Protein AF-A0A0N1PBL5-F1 (afdb_monomer_lite)

Foldseek 3Di:
DDDDVLLVCLVVQLVVVVVVCVVVVVPDLLVNLLVSLVSLLVSLVSLLVVLVVLVVVVVVVVVVVVVVVVVVVVVVVVVCVVDDDDDPDDDPPPPPPPPPPPVVRDSVVSNVSSVVSNVSSVVSVVVSVVSVVVVVVPPPPPD

Radius of gyration: 27.67 Å; chains: 1; bounding box: 64×24×88 Å

Sequence (143 aa):
MRVHPVTLTALLCPPAVYILCLHLDLLDPISISVLEAATLSCSGMLMWLRSRYLASVYLNEREVRKAVFLRRVREDVAATGAAGAGFFEEDAEGAQRAPRTVARVAPVLPAFIACCFFLLSFYSLMVAVLSTVWHARSEPAVL

pLDDT: mean 77.44, std 16.68, range [35.59, 93.31]

Structure (mmCIF, N/CA/C/O backbone):
data_AF-A0A0N1PBL5-F1
#
_entry.id   AF-A0A0N1PBL5-F1
#
loop_
_atom_site.group_PDB
_atom_site.id
_atom_site.type_symbol
_atom_site.label_atom_id
_atom_site.label_alt_id
_atom_site.label_comp_id
_atom_site.label_asym_id
_atom_site.label_entity_id
_atom_site.label_seq_id
_atom_site.pdbx_PDB_ins_code
_atom_site.Cartn_x
_atom_site.Cartn_y
_atom_site.Cartn_z
_atom_site.occupancy
_atom_site.B_iso_or_equiv
_atom_site.auth_seq_id
_atom_site.auth_comp_id
_atom_site.auth_asym_id
_atom_site.auth_atom_id
_atom_site.pdbx_PDB_model_num
ATOM 1 N N . MET A 1 1 ? 6.295 1.772 20.467 1.00 49.66 1 MET A N 1
ATOM 2 C CA . MET A 1 1 ? 5.155 1.545 19.546 1.00 49.66 1 MET A CA 1
ATOM 3 C C . MET A 1 1 ? 5.385 0.217 18.840 1.00 49.66 1 MET A C 1
ATOM 5 O O . MET A 1 1 ? 6.479 0.030 18.333 1.00 49.66 1 MET A O 1
ATOM 9 N N . ARG A 1 2 ? 4.437 -0.731 18.852 1.00 66.25 2 ARG A N 1
ATOM 10 C CA . ARG A 1 2 ? 4.588 -1.990 18.096 1.00 66.25 2 ARG A CA 1
ATOM 11 C C . ARG A 1 2 ? 4.110 -1.747 16.663 1.00 66.25 2 ARG A C 1
ATOM 13 O O . ARG A 1 2 ? 2.925 -1.490 16.466 1.00 66.25 2 ARG A O 1
ATOM 20 N N . VAL A 1 3 ? 5.027 -1.760 15.697 1.00 73.69 3 VAL A N 1
ATOM 21 C CA . VAL A 1 3 ? 4.694 -1.666 14.267 1.00 73.69 3 VAL A CA 1
ATOM 22 C C . VAL A 1 3 ? 4.044 -2.983 13.851 1.00 73.69 3 VAL A C 1
ATOM 24 O O . VAL A 1 3 ? 4.532 -4.055 14.196 1.00 73.69 3 VAL A O 1
ATOM 27 N N . HIS A 1 4 ? 2.909 -2.920 13.158 1.00 81.31 4 HIS A N 1
ATOM 28 C CA . HIS A 1 4 ? 2.202 -4.128 12.745 1.00 81.31 4 HIS A CA 1
ATOM 29 C C . HIS A 1 4 ? 2.948 -4.792 11.575 1.00 81.31 4 HIS A C 1
ATOM 31 O O . HIS A 1 4 ? 3.397 -4.064 10.684 1.00 81.31 4 HIS A O 1
ATOM 37 N N . PRO A 1 5 ? 3.045 -6.134 11.517 1.00 86.12 5 PRO A N 1
ATOM 38 C CA . PRO A 1 5 ? 3.803 -6.837 10.479 1.00 86.12 5 PRO A CA 1
ATOM 39 C C . PRO A 1 5 ? 3.387 -6.405 9.071 1.00 86.12 5 PRO A C 1
ATOM 41 O O . PRO A 1 5 ? 4.232 -5.962 8.317 1.00 86.12 5 PRO A O 1
ATOM 44 N N . VAL A 1 6 ? 2.081 -6.359 8.775 1.00 85.50 6 VAL A N 1
ATOM 45 C CA . VAL A 1 6 ? 1.543 -5.864 7.486 1.00 85.50 6 VAL A CA 1
ATOM 46 C C . VAL A 1 6 ? 2.086 -4.487 7.081 1.00 85.50 6 VAL A C 1
ATOM 48 O O . VAL A 1 6 ? 2.458 -4.291 5.930 1.00 85.50 6 VAL A O 1
ATOM 51 N N . THR A 1 7 ? 2.150 -3.529 8.015 1.00 84.88 7 THR A N 1
ATOM 52 C CA . THR A 1 7 ? 2.700 -2.194 7.721 1.00 84.88 7 THR A CA 1
ATOM 53 C C . THR A 1 7 ? 4.184 -2.255 7.383 1.00 84.88 7 THR A C 1
ATOM 55 O O . THR A 1 7 ? 4.631 -1.566 6.475 1.00 84.88 7 THR A O 1
ATOM 58 N N . LEU A 1 8 ? 4.932 -3.096 8.095 1.00 88.31 8 LEU A N 1
ATOM 59 C CA . LEU A 1 8 ? 6.359 -3.291 7.872 1.00 88.31 8 LEU A CA 1
ATOM 60 C C . LEU A 1 8 ? 6.612 -4.001 6.535 1.00 88.31 8 LEU A C 1
ATOM 62 O O . LEU A 1 8 ? 7.455 -3.553 5.768 1.00 88.31 8 LEU A O 1
ATOM 66 N N . THR A 1 9 ? 5.831 -5.031 6.202 1.00 88.00 9 THR A N 1
ATOM 67 C CA . THR A 1 9 ? 5.930 -5.744 4.922 1.00 88.00 9 THR A CA 1
ATOM 68 C C . THR A 1 9 ? 5.668 -4.815 3.740 1.00 88.00 9 THR A C 1
ATOM 70 O O . THR A 1 9 ? 6.464 -4.787 2.809 1.00 88.00 9 THR A O 1
ATOM 73 N N . ALA A 1 10 ? 4.604 -4.006 3.781 1.00 88.06 10 ALA A N 1
ATOM 74 C CA . ALA A 1 10 ? 4.302 -3.097 2.673 1.00 88.06 10 ALA A CA 1
ATOM 75 C C . ALA A 1 10 ? 5.313 -1.937 2.546 1.00 88.06 10 ALA A C 1
ATOM 77 O O . ALA A 1 10 ? 5.534 -1.451 1.441 1.00 88.06 10 ALA A O 1
ATOM 78 N N . LEU A 1 11 ? 5.972 -1.526 3.637 1.00 88.12 11 LEU A N 1
ATOM 79 C CA . LEU A 1 11 ? 7.060 -0.538 3.587 1.00 88.12 11 LEU A CA 1
ATOM 80 C C . LEU A 1 11 ? 8.378 -1.126 3.062 1.00 88.12 11 LEU A C 1
ATOM 82 O O . LEU A 1 11 ? 9.110 -0.437 2.362 1.00 88.12 11 LEU A O 1
ATOM 86 N N . LEU A 1 12 ? 8.686 -2.383 3.395 1.00 90.44 12 LEU A N 1
ATOM 87 C CA . LEU A 1 12 ? 9.931 -3.038 2.980 1.00 90.44 12 LEU A CA 1
ATOM 88 C C . LEU A 1 12 ? 9.858 -3.676 1.589 1.00 90.44 12 LEU A C 1
ATOM 90 O O . LEU A 1 12 ? 10.901 -3.968 1.013 1.00 90.44 12 LEU A O 1
ATOM 94 N N . CYS A 1 13 ? 8.662 -3.897 1.042 1.00 86.88 13 CYS A N 1
ATOM 95 C CA . CYS A 1 13 ? 8.506 -4.568 -0.247 1.00 86.88 13 CYS A CA 1
ATOM 96 C C . CYS A 1 13 ? 9.166 -3.804 -1.418 1.00 86.88 13 CYS A C 1
ATOM 98 O O . CYS A 1 13 ? 9.967 -4.429 -2.114 1.00 86.88 13 CYS A O 1
ATOM 100 N N . PRO A 1 14 ? 8.961 -2.481 -1.603 1.00 85.31 14 PRO A N 1
ATOM 101 C CA . PRO A 1 14 ? 9.624 -1.740 -2.681 1.00 85.31 14 PRO A CA 1
ATOM 102 C C . PRO A 1 14 ? 11.168 -1.769 -2.624 1.00 85.31 14 PRO A C 1
ATOM 104 O O . PRO A 1 14 ? 11.785 -2.148 -3.621 1.00 85.31 14 PRO A O 1
ATOM 107 N N . PRO A 1 15 ? 11.841 -1.463 -1.490 1.00 86.62 15 PRO A N 1
ATOM 108 C CA . PRO A 1 15 ? 13.303 -1.511 -1.442 1.00 86.62 15 PRO A CA 1
ATOM 109 C C . PRO A 1 15 ? 13.858 -2.937 -1.547 1.00 86.62 15 PRO A C 1
ATOM 111 O O . PRO A 1 15 ? 14.931 -3.125 -2.113 1.00 86.62 15 PRO A O 1
ATOM 114 N N . ALA A 1 16 ? 13.142 -3.953 -1.049 1.00 88.12 16 ALA A N 1
ATOM 115 C CA . ALA A 1 16 ? 13.565 -5.346 -1.200 1.00 88.12 16 ALA A CA 1
ATOM 116 C C . ALA A 1 16 ? 13.607 -5.767 -2.674 1.00 88.12 16 ALA A C 1
ATOM 118 O O . ALA A 1 16 ? 14.538 -6.448 -3.096 1.00 88.12 16 ALA A O 1
ATOM 119 N N . VAL A 1 17 ? 12.627 -5.328 -3.461 1.00 86.94 17 VAL A N 1
ATOM 120 C CA . VAL A 1 17 ? 12.593 -5.596 -4.899 1.00 86.94 17 VAL A CA 1
ATOM 121 C C . VAL A 1 17 ? 13.690 -4.837 -5.634 1.00 86.94 17 VAL A C 1
ATOM 123 O O . VAL A 1 17 ? 14.345 -5.419 -6.491 1.00 86.94 17 VAL A O 1
ATOM 126 N N . TYR A 1 18 ? 13.962 -3.589 -5.257 1.00 84.50 18 TYR A N 1
ATOM 127 C CA . TYR A 1 18 ? 15.087 -2.844 -5.821 1.00 84.50 18 TYR A CA 1
ATOM 128 C C . TYR A 1 18 ? 16.431 -3.562 -5.591 1.00 84.50 18 TYR A C 1
ATOM 130 O O . TYR A 1 18 ? 17.219 -3.731 -6.519 1.00 84.50 18 TYR A O 1
ATOM 138 N N . ILE A 1 19 ? 16.668 -4.063 -4.373 1.00 88.81 19 ILE A N 1
ATOM 139 C CA . ILE A 1 19 ? 17.861 -4.863 -4.043 1.00 88.81 19 ILE A CA 1
ATOM 140 C C . ILE A 1 19 ? 17.895 -6.169 -4.852 1.00 88.81 19 ILE A C 1
ATOM 142 O O . ILE A 1 19 ? 18.956 -6.576 -5.321 1.00 88.81 19 ILE A O 1
ATOM 146 N N . LEU A 1 20 ? 16.742 -6.815 -5.051 1.00 87.56 20 LEU A N 1
ATOM 147 C CA . LEU A 1 20 ? 16.642 -8.018 -5.875 1.00 87.56 20 LEU A CA 1
ATOM 148 C C . LEU A 1 20 ? 17.021 -7.735 -7.338 1.00 87.56 20 LEU A C 1
ATOM 150 O O . LEU A 1 20 ? 17.771 -8.514 -7.919 1.00 87.56 20 LEU A O 1
ATOM 154 N N . CYS A 1 21 ? 16.568 -6.616 -7.913 1.00 86.06 21 CYS A N 1
ATOM 155 C CA . CYS A 1 21 ? 16.954 -6.202 -9.266 1.00 86.06 21 CYS A CA 1
ATOM 156 C C . CYS A 1 21 ? 18.463 -5.991 -9.396 1.00 86.06 21 CYS A C 1
ATOM 158 O O . CYS A 1 21 ? 19.050 -6.444 -10.375 1.00 86.06 21 CYS A O 1
ATOM 160 N N . LEU A 1 22 ? 19.096 -5.363 -8.395 1.00 85.56 22 LEU A N 1
ATOM 161 C CA . LEU A 1 22 ? 20.553 -5.192 -8.360 1.00 85.56 22 LEU A CA 1
ATOM 162 C C . LEU A 1 22 ? 21.289 -6.536 -8.315 1.00 85.56 22 LEU A C 1
ATOM 164 O O . LEU A 1 22 ? 22.315 -6.697 -8.965 1.00 85.56 22 LEU A O 1
ATOM 168 N N . HIS A 1 23 ? 20.773 -7.510 -7.563 1.00 86.81 23 HIS A N 1
ATOM 169 C CA . HIS A 1 23 ? 21.385 -8.837 -7.475 1.00 86.81 23 HIS A CA 1
ATOM 170 C C . HIS A 1 23 ? 21.209 -9.687 -8.734 1.00 86.81 23 HIS A C 1
ATOM 172 O O . HIS A 1 23 ? 22.057 -10.532 -9.009 1.00 86.81 23 HIS A O 1
ATOM 178 N N . LEU A 1 24 ? 20.118 -9.489 -9.474 1.00 86.94 24 LEU A N 1
ATOM 179 C CA . LEU A 1 24 ? 19.827 -10.211 -10.716 1.00 86.94 24 LEU A CA 1
ATOM 180 C C . LEU A 1 24 ? 20.401 -9.522 -11.964 1.00 86.94 24 LEU A C 1
ATOM 182 O O . LEU A 1 24 ? 20.140 -9.985 -13.070 1.00 86.94 24 LEU A O 1
ATOM 186 N N . ASP A 1 25 ? 21.153 -8.431 -11.785 1.00 82.50 25 ASP A N 1
ATOM 187 C CA . ASP A 1 25 ? 21.721 -7.599 -12.856 1.00 82.50 25 ASP A CA 1
ATOM 188 C C . ASP A 1 25 ? 20.660 -7.085 -13.853 1.00 82.50 25 ASP A C 1
ATOM 190 O O . ASP A 1 25 ? 20.915 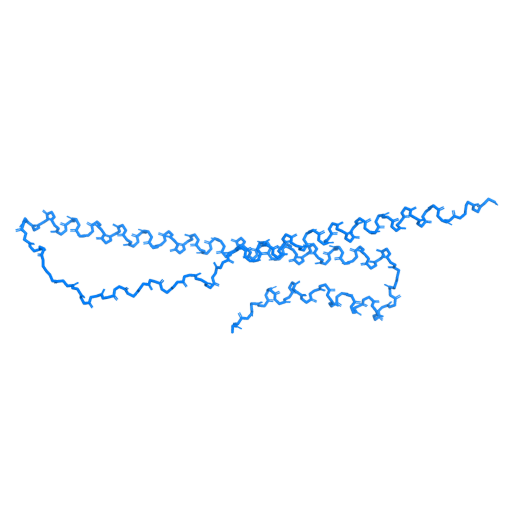-6.815 -15.026 1.00 82.50 25 ASP A O 1
ATOM 194 N N . LEU A 1 26 ? 19.422 -6.938 -13.371 1.00 80.50 26 LEU A N 1
ATOM 195 C CA . LEU A 1 26 ? 18.277 -6.497 -14.159 1.00 80.50 26 LEU A CA 1
ATOM 196 C C . LEU A 1 26 ? 18.188 -4.963 -14.103 1.00 80.50 26 LEU A C 1
ATOM 198 O O . LEU A 1 26 ? 17.254 -4.400 -13.532 1.00 80.50 26 LEU A O 1
ATOM 202 N N . LEU A 1 27 ? 19.209 -4.291 -14.650 1.00 80.31 27 LEU A N 1
ATOM 203 C CA . LEU A 1 27 ? 19.354 -2.827 -14.618 1.00 80.31 27 LEU A CA 1
ATOM 204 C C . LEU A 1 27 ? 18.649 -2.079 -15.759 1.00 80.31 27 LEU A C 1
ATOM 206 O O . LEU A 1 27 ? 18.797 -0.862 -15.884 1.00 80.31 27 LEU A O 1
ATOM 210 N N . ASP A 1 28 ? 17.868 -2.776 -16.583 1.00 84.75 28 ASP A N 1
ATOM 211 C CA . ASP A 1 28 ? 17.080 -2.124 -17.625 1.00 84.75 28 ASP A CA 1
ATOM 212 C C . ASP A 1 28 ? 16.052 -1.157 -16.993 1.00 84.75 28 ASP A C 1
ATOM 214 O O . ASP A 1 28 ? 15.216 -1.587 -16.185 1.00 84.75 28 ASP A O 1
ATOM 218 N N . PRO A 1 29 ? 16.090 0.150 -17.330 1.00 80.69 29 PRO A N 1
ATOM 219 C CA . PRO A 1 29 ? 15.226 1.158 -16.719 1.00 80.69 29 PRO A CA 1
ATOM 220 C C . PRO A 1 29 ? 13.735 0.866 -16.907 1.00 80.69 29 PRO A C 1
ATOM 222 O O . PRO A 1 29 ? 12.935 1.208 -16.032 1.00 80.69 29 PRO A O 1
ATOM 225 N N . ILE A 1 30 ? 13.348 0.215 -18.009 1.00 85.50 30 ILE A N 1
ATOM 226 C CA . ILE A 1 30 ? 11.952 -0.169 -18.258 1.00 85.50 30 ILE A CA 1
ATOM 227 C C . ILE A 1 30 ? 11.543 -1.257 -17.262 1.00 85.50 30 ILE A C 1
ATOM 229 O O . ILE A 1 30 ? 10.545 -1.112 -16.552 1.00 85.50 30 ILE A O 1
ATOM 233 N N . SER A 1 31 ? 12.351 -2.312 -17.167 1.00 86.75 31 SER A N 1
ATOM 234 C CA . SER A 1 31 ? 12.128 -3.443 -16.264 1.00 86.75 31 SER A CA 1
ATOM 235 C C . SER A 1 31 ? 12.075 -3.014 -14.792 1.00 86.75 31 SER A C 1
ATOM 237 O O . SER A 1 31 ? 11.153 -3.411 -14.072 1.00 86.75 31 SER A O 1
ATOM 239 N N . ILE A 1 32 ? 12.994 -2.142 -14.355 1.00 87.62 32 ILE A N 1
ATOM 240 C CA . ILE A 1 32 ? 12.989 -1.573 -12.996 1.00 87.62 32 ILE A CA 1
ATOM 241 C C . ILE A 1 32 ? 11.695 -0.795 -12.739 1.00 87.62 32 ILE A C 1
ATOM 243 O O . ILE A 1 32 ? 11.025 -1.039 -11.736 1.00 87.62 32 ILE A O 1
ATOM 247 N N . SER A 1 33 ? 11.315 0.104 -13.651 1.00 86.75 33 SER A N 1
ATOM 248 C CA . SER A 1 33 ? 10.153 0.983 -13.468 1.00 86.75 33 SER A CA 1
ATOM 249 C C . SER A 1 33 ? 8.836 0.200 -13.398 1.00 86.75 33 SER A C 1
ATOM 251 O O . SER A 1 33 ? 7.966 0.506 -12.580 1.00 86.75 33 SER A O 1
ATOM 253 N N . VAL A 1 34 ? 8.687 -0.849 -14.216 1.00 88.38 34 VAL A N 1
ATOM 254 C CA . VAL A 1 34 ? 7.502 -1.725 -14.196 1.00 88.38 34 VAL A CA 1
ATOM 255 C C . VAL A 1 34 ? 7.427 -2.519 -12.893 1.00 88.38 34 VAL A C 1
ATOM 257 O O . VAL A 1 34 ? 6.354 -2.626 -12.290 1.00 88.38 34 VAL A O 1
ATOM 260 N N . LEU A 1 35 ? 8.553 -3.065 -12.433 1.00 89.38 35 LEU A N 1
ATOM 261 C CA . LEU A 1 35 ? 8.587 -3.872 -11.216 1.00 89.38 35 LEU A CA 1
ATOM 262 C C . LEU A 1 35 ? 8.378 -3.015 -9.955 1.00 89.38 35 LEU A C 1
ATOM 264 O O . LEU A 1 35 ? 7.670 -3.417 -9.024 1.00 89.38 35 LEU A O 1
ATOM 268 N N . GLU A 1 36 ? 8.919 -1.800 -9.946 1.00 88.56 36 GLU A N 1
ATOM 269 C CA . GLU A 1 36 ? 8.651 -0.802 -8.912 1.00 88.56 36 GLU A CA 1
ATOM 270 C C . GLU A 1 36 ? 7.164 -0.414 -8.897 1.00 88.56 36 GLU A C 1
ATOM 272 O O . GLU A 1 36 ? 6.521 -0.458 -7.846 1.00 88.56 36 GLU A O 1
ATOM 277 N N . ALA A 1 37 ? 6.565 -0.142 -10.062 1.00 90.88 37 ALA A N 1
ATOM 278 C CA . ALA A 1 37 ? 5.139 0.160 -10.160 1.00 90.88 37 ALA A CA 1
ATOM 279 C C . ALA A 1 37 ? 4.267 -0.985 -9.611 1.00 90.88 37 ALA A C 1
ATOM 281 O O . ALA A 1 37 ? 3.321 -0.734 -8.855 1.00 90.88 37 ALA A O 1
ATOM 282 N N . ALA A 1 38 ? 4.596 -2.238 -9.942 1.00 91.44 38 ALA A N 1
ATOM 283 C CA . ALA A 1 38 ? 3.869 -3.418 -9.474 1.00 91.44 38 ALA A CA 1
ATOM 284 C C . ALA A 1 38 ? 3.958 -3.592 -7.949 1.00 91.44 38 ALA A C 1
ATOM 286 O O . ALA A 1 38 ? 2.953 -3.859 -7.282 1.00 91.44 38 ALA A O 1
ATOM 287 N N . THR A 1 39 ? 5.147 -3.402 -7.380 1.00 92.25 39 THR A N 1
ATOM 288 C CA . THR A 1 39 ? 5.374 -3.564 -5.937 1.00 92.25 39 THR A CA 1
ATOM 289 C C . THR A 1 39 ? 4.760 -2.437 -5.124 1.00 92.25 39 THR A C 1
ATOM 291 O O . THR A 1 39 ? 4.109 -2.710 -4.115 1.00 92.25 39 THR A O 1
ATOM 294 N N . LEU A 1 40 ? 4.853 -1.193 -5.598 1.00 91.00 40 LEU A N 1
ATOM 295 C CA . LEU A 1 40 ? 4.148 -0.054 -5.013 1.00 91.00 40 LEU A CA 1
ATOM 296 C C . LEU A 1 40 ? 2.628 -0.254 -5.055 1.00 91.00 40 LEU A C 1
ATOM 298 O O . LEU A 1 40 ? 1.961 -0.028 -4.047 1.00 91.00 40 LEU A O 1
ATOM 302 N N . SER A 1 41 ? 2.077 -0.754 -6.165 1.00 93.19 41 SER A N 1
ATOM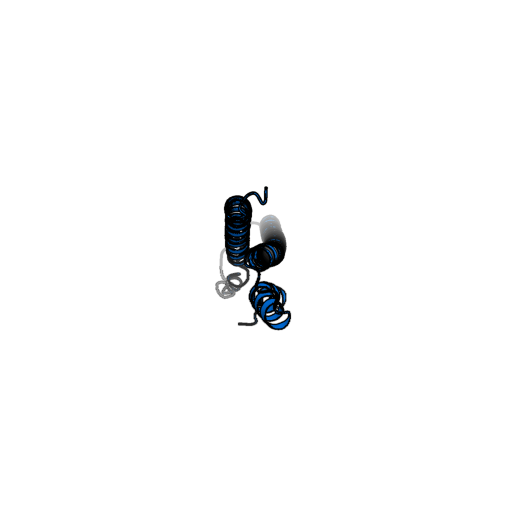 303 C CA . SER A 1 41 ? 0.644 -1.073 -6.268 1.00 93.19 41 SER A CA 1
ATOM 304 C C . SER A 1 41 ? 0.223 -2.150 -5.259 1.00 93.19 41 SER A C 1
ATOM 306 O O . SER A 1 41 ? -0.754 -1.978 -4.525 1.00 93.19 41 SER A O 1
ATOM 308 N N . CYS A 1 42 ? 1.003 -3.230 -5.142 1.00 91.69 42 CYS A N 1
ATOM 309 C CA . CYS A 1 42 ? 0.758 -4.298 -4.170 1.00 91.69 42 CYS A CA 1
ATOM 310 C C . CYS A 1 42 ? 0.822 -3.782 -2.718 1.00 91.69 42 CYS A C 1
ATOM 312 O O . CYS A 1 42 ? -0.091 -4.021 -1.919 1.00 91.69 42 CYS A O 1
ATOM 314 N N . SER A 1 43 ? 1.846 -2.994 -2.380 1.00 91.62 43 SER A N 1
ATOM 315 C CA . SER A 1 43 ? 1.975 -2.347 -1.070 1.00 91.62 43 SER A CA 1
ATOM 316 C C . SER A 1 43 ? 0.829 -1.376 -0.776 1.00 91.62 43 SER A C 1
ATOM 318 O O . SER A 1 43 ? 0.301 -1.363 0.342 1.00 91.62 43 SER A O 1
ATOM 320 N N . GLY A 1 44 ? 0.402 -0.599 -1.774 1.00 90.06 44 GLY A N 1
ATOM 321 C CA . GLY A 1 44 ? -0.770 0.272 -1.705 1.00 90.06 44 GLY A CA 1
ATOM 322 C C . GLY A 1 44 ? -2.043 -0.510 -1.396 1.00 90.06 44 GLY A C 1
ATOM 323 O O . GLY A 1 44 ? -2.776 -0.157 -0.469 1.00 90.06 44 GLY A O 1
ATOM 324 N N . MET A 1 45 ? -2.258 -1.631 -2.086 1.00 91.88 45 MET A N 1
ATOM 325 C CA . MET A 1 45 ? -3.400 -2.520 -1.867 1.00 91.88 45 MET A CA 1
ATOM 326 C C . MET A 1 45 ? -3.417 -3.107 -0.448 1.00 91.88 45 MET A C 1
ATOM 328 O O . MET A 1 45 ? -4.455 -3.077 0.217 1.00 91.88 45 MET A O 1
ATOM 332 N N . LEU A 1 46 ? -2.272 -3.568 0.067 1.00 91.25 46 LEU A N 1
ATOM 333 C CA . LEU A 1 46 ? -2.154 -4.066 1.446 1.00 91.25 46 LEU A CA 1
ATOM 334 C C . LEU A 1 46 ? -2.478 -2.982 2.484 1.00 91.25 46 LEU A C 1
ATOM 336 O O . LEU A 1 46 ? -3.185 -3.243 3.463 1.00 91.25 46 LEU A O 1
ATOM 340 N N . MET A 1 47 ? -1.993 -1.756 2.274 1.00 90.19 47 MET A N 1
ATOM 341 C CA . MET A 1 47 ? -2.278 -0.620 3.157 1.00 90.19 47 MET A CA 1
ATOM 342 C C . MET A 1 47 ? -3.743 -0.185 3.093 1.00 90.19 47 MET A C 1
ATOM 344 O O . MET A 1 47 ? -4.335 0.154 4.123 1.00 90.19 47 MET A O 1
ATOM 348 N N . TRP A 1 48 ? -4.355 -0.261 1.914 1.00 91.25 48 TRP A N 1
ATOM 349 C CA . TRP A 1 48 ? -5.770 0.028 1.720 1.00 91.25 48 TRP A CA 1
ATOM 350 C C . TRP A 1 48 ? -6.669 -1.012 2.403 1.00 91.25 48 TRP A C 1
ATOM 352 O O . TRP A 1 48 ? -7.555 -0.643 3.180 1.00 91.25 48 TRP A O 1
ATOM 362 N N . LEU A 1 49 ? -6.391 -2.307 2.214 1.00 90.62 49 LEU A N 1
ATOM 363 C CA . LEU A 1 49 ? -7.055 -3.410 2.926 1.00 90.62 49 LEU A CA 1
ATOM 364 C C . LEU A 1 49 ? -6.922 -3.253 4.441 1.00 90.62 49 LEU A C 1
ATOM 366 O O . LEU A 1 49 ? -7.900 -3.378 5.183 1.00 90.62 49 LEU A O 1
ATOM 370 N N . ARG A 1 50 ? -5.722 -2.903 4.910 1.00 87.94 50 ARG A N 1
ATOM 371 C CA . ARG A 1 50 ? -5.475 -2.612 6.322 1.00 87.94 50 ARG A CA 1
ATOM 372 C C . ARG A 1 50 ? -6.308 -1.430 6.817 1.00 87.94 50 ARG A C 1
ATOM 374 O O . ARG A 1 50 ? -6.861 -1.512 7.911 1.00 87.94 50 ARG A O 1
ATOM 381 N N . SER A 1 51 ? -6.415 -0.350 6.046 1.00 89.00 51 SER A N 1
ATOM 382 C CA . SER A 1 51 ? -7.269 0.791 6.397 1.00 89.00 51 SER A CA 1
ATOM 383 C C . SER A 1 51 ? -8.734 0.371 6.544 1.00 89.00 51 SER A C 1
ATOM 385 O O . SER A 1 51 ? -9.363 0.687 7.555 1.00 89.00 51 SER A O 1
ATOM 387 N N . ARG A 1 52 ? -9.254 -0.413 5.589 1.00 88.44 52 ARG A N 1
ATOM 388 C CA . ARG A 1 52 ? -10.624 -0.952 5.622 1.00 88.44 52 ARG A CA 1
ATOM 389 C C . ARG A 1 52 ? -10.867 -1.826 6.849 1.00 88.44 52 ARG A C 1
ATOM 391 O O . ARG A 1 52 ? -11.883 -1.652 7.515 1.00 88.44 52 ARG A O 1
ATOM 398 N N . TYR A 1 53 ? -9.921 -2.704 7.175 1.00 88.06 53 TYR A N 1
ATOM 399 C CA . TYR A 1 53 ? -9.984 -3.542 8.371 1.00 88.06 53 TYR A CA 1
ATOM 400 C C . TYR A 1 53 ? -10.018 -2.707 9.659 1.00 88.06 53 TYR A C 1
ATOM 402 O O . TYR A 1 53 ? -10.851 -2.929 10.532 1.00 88.06 53 TYR A O 1
ATOM 410 N N . LEU A 1 54 ? -9.150 -1.700 9.784 1.00 85.62 54 LEU A N 1
ATOM 411 C CA . LEU A 1 54 ? -9.158 -0.831 10.964 1.00 85.62 54 LEU A CA 1
ATOM 412 C C . LEU A 1 54 ? -10.450 -0.009 11.063 1.00 85.62 54 LEU A C 1
ATOM 414 O O . LEU A 1 54 ? -10.954 0.203 12.164 1.00 85.62 54 LEU A O 1
ATOM 418 N N . ALA A 1 55 ? -11.001 0.426 9.929 1.00 85.38 55 ALA A N 1
ATOM 419 C CA . ALA A 1 55 ? -12.266 1.148 9.885 1.00 85.38 55 ALA A CA 1
ATOM 420 C C . ALA A 1 55 ? -13.451 0.268 10.319 1.00 85.38 55 ALA A C 1
ATOM 422 O O . ALA A 1 55 ? -14.290 0.735 11.089 1.00 85.38 55 ALA A O 1
ATOM 423 N N . SER A 1 56 ? -13.516 -0.996 9.885 1.00 85.44 56 SER A N 1
ATOM 424 C CA . SER A 1 56 ? -14.593 -1.910 10.293 1.00 85.44 56 SER A CA 1
ATOM 425 C C . SER A 1 56 ? -14.518 -2.253 11.780 1.00 85.44 56 SER A C 1
ATOM 427 O O . SER A 1 56 ? -15.536 -2.197 12.467 1.00 85.44 56 SER A O 1
ATOM 429 N N . VAL A 1 57 ? -13.316 -2.511 12.306 1.00 85.06 57 VAL A N 1
ATOM 430 C CA . VAL A 1 57 ? -13.097 -2.720 13.746 1.00 85.06 57 VAL A CA 1
ATOM 431 C C . VAL A 1 57 ? -13.529 -1.486 14.539 1.00 85.06 57 VAL A C 1
ATOM 433 O O . VAL A 1 57 ? -14.270 -1.607 15.513 1.00 85.06 57 VAL A O 1
ATOM 436 N N . TYR A 1 58 ? -13.139 -0.290 14.088 1.00 83.38 58 TYR A N 1
ATOM 437 C CA . TYR A 1 58 ? -13.523 0.964 14.735 1.00 83.38 58 TYR A CA 1
ATOM 438 C C . TYR A 1 58 ? -15.046 1.172 14.767 1.00 83.38 58 TYR A C 1
ATOM 440 O O . TYR A 1 58 ? -15.596 1.578 15.796 1.00 83.38 58 TYR A O 1
ATOM 448 N N . LEU A 1 59 ? -15.737 0.895 13.656 1.00 83.19 59 LEU A N 1
ATOM 449 C CA . LEU A 1 59 ? -17.195 1.006 13.578 1.00 83.19 59 LEU A CA 1
ATOM 450 C C . LEU A 1 59 ? -17.887 -0.016 14.482 1.00 83.19 59 LEU A C 1
ATOM 452 O O . LEU A 1 59 ? -18.779 0.370 15.234 1.00 83.19 59 LEU A O 1
ATOM 456 N N . ASN A 1 60 ? -17.425 -1.266 14.492 1.00 82.75 60 ASN A N 1
ATOM 457 C CA . ASN A 1 60 ? -17.983 -2.310 15.349 1.00 82.75 60 ASN A CA 1
ATOM 458 C C . ASN A 1 60 ? -17.838 -1.951 16.841 1.00 82.75 60 ASN A C 1
ATOM 460 O O . ASN A 1 60 ? -18.806 -1.970 17.600 1.00 82.75 60 ASN A O 1
ATOM 464 N N . GLU A 1 61 ? -16.660 -1.481 17.269 1.00 81.94 61 GLU A N 1
ATOM 465 C CA . GLU A 1 61 ? -16.476 -0.980 18.638 1.00 81.94 61 GLU A CA 1
ATOM 466 C C . GLU A 1 61 ? -17.374 0.228 18.954 1.00 81.94 61 GLU A C 1
ATOM 468 O O . GLU A 1 61 ? -17.775 0.447 20.103 1.00 81.94 61 GLU A O 1
ATOM 473 N N . ARG A 1 62 ? -17.665 1.076 17.962 1.00 80.69 62 ARG A N 1
ATOM 474 C CA . ARG A 1 62 ? -18.583 2.211 18.128 1.00 80.69 62 ARG A CA 1
ATOM 475 C C . ARG A 1 62 ? -20.026 1.736 18.309 1.00 80.69 62 ARG A C 1
ATOM 477 O O . ARG A 1 62 ? -20.726 2.300 19.148 1.00 80.69 62 ARG A O 1
ATOM 484 N N . GLU A 1 63 ? -20.459 0.724 17.568 1.00 84.31 63 GLU A N 1
ATOM 485 C CA . GLU A 1 63 ? -21.798 0.134 17.686 1.00 84.31 63 GLU A CA 1
ATOM 486 C C . GLU A 1 63 ? -21.998 -0.557 19.034 1.00 84.31 63 GLU A C 1
ATOM 488 O O . GLU A 1 63 ? -22.976 -0.264 19.725 1.00 84.31 63 GLU A O 1
ATOM 493 N N . VAL A 1 64 ? -21.026 -1.359 19.479 1.00 83.19 64 VAL A N 1
ATOM 494 C CA . VAL A 1 64 ? -21.058 -2.001 20.805 1.00 83.19 64 VAL A CA 1
ATOM 495 C C . VAL A 1 64 ? -21.170 -0.954 21.919 1.00 83.19 64 VAL A C 1
ATOM 497 O O . VAL A 1 64 ? -21.990 -1.093 22.827 1.00 83.19 64 VAL A O 1
ATOM 500 N N . ARG A 1 65 ? -20.410 0.148 21.833 1.00 76.94 65 ARG A N 1
ATOM 501 C CA . ARG A 1 65 ? -20.496 1.252 22.807 1.00 76.94 65 ARG A CA 1
ATOM 502 C C . ARG A 1 65 ? -21.866 1.924 22.820 1.00 76.94 65 ARG A C 1
ATOM 504 O O . ARG A 1 65 ? -22.392 2.195 23.898 1.00 76.94 65 ARG A O 1
ATOM 511 N N . LYS A 1 66 ? -22.450 2.178 21.645 1.00 83.62 66 LYS A N 1
ATOM 512 C CA . LYS A 1 66 ? -23.803 2.745 21.541 1.00 83.62 66 LYS A CA 1
ATOM 513 C C . LYS A 1 66 ? -24.847 1.814 22.154 1.00 83.62 66 LYS A C 1
ATOM 515 O O . LYS A 1 66 ? -25.703 2.290 22.890 1.00 83.62 66 LYS A O 1
ATOM 520 N N . ALA A 1 67 ? -24.754 0.509 21.901 1.00 83.25 67 ALA A N 1
ATOM 521 C CA . ALA A 1 67 ? -25.679 -0.475 22.457 1.00 83.25 67 ALA A CA 1
ATOM 522 C C . ALA A 1 67 ? -25.601 -0.540 23.992 1.00 83.25 67 ALA A C 1
ATOM 524 O O . ALA A 1 67 ? -26.635 -0.523 24.657 1.00 83.25 67 ALA A O 1
ATOM 525 N N . VAL A 1 68 ? -24.389 -0.540 24.565 1.00 85.00 68 VAL A N 1
ATOM 526 C CA . VAL A 1 68 ? -24.192 -0.513 26.027 1.00 85.00 68 VAL A CA 1
ATOM 527 C C . VAL A 1 68 ? -24.733 0.780 26.639 1.00 85.00 68 VAL A C 1
ATOM 529 O O . VAL A 1 68 ? -25.406 0.729 27.665 1.00 85.00 68 VAL A O 1
ATOM 532 N N . PHE A 1 69 ? -24.472 1.929 26.009 1.00 82.06 69 PHE A N 1
ATOM 533 C CA . PHE A 1 69 ? -24.984 3.217 26.477 1.00 82.06 69 PHE A CA 1
ATOM 534 C C . PHE A 1 69 ? -26.518 3.257 26.467 1.00 82.06 69 PHE A C 1
ATOM 536 O O . PHE A 1 69 ? -27.126 3.571 27.484 1.00 82.06 69 PHE A O 1
ATOM 543 N N . LEU A 1 70 ? -27.152 2.870 25.354 1.00 84.56 70 LEU A N 1
ATOM 544 C CA . LEU A 1 70 ? -28.614 2.840 25.241 1.00 84.56 70 LEU A CA 1
ATOM 545 C C . LEU A 1 70 ? -29.257 1.856 26.223 1.00 84.56 70 LEU A C 1
ATOM 547 O O . LEU A 1 70 ? -30.330 2.138 26.752 1.00 84.56 70 LEU A O 1
ATOM 551 N N . ARG A 1 71 ? -28.606 0.717 26.487 1.00 82.81 71 ARG A N 1
ATOM 552 C CA . ARG A 1 71 ? -29.075 -0.245 27.486 1.00 82.81 71 ARG A CA 1
ATOM 553 C C . ARG A 1 71 ? -29.089 0.362 28.890 1.00 82.81 71 ARG A C 1
ATOM 555 O O . ARG A 1 71 ? -30.105 0.233 29.559 1.00 82.81 71 ARG A O 1
ATOM 562 N N . ARG A 1 72 ? -28.018 1.057 29.295 1.00 81.94 72 ARG A N 1
ATOM 563 C CA . ARG A 1 72 ? -27.962 1.744 30.599 1.00 81.94 72 ARG A CA 1
ATOM 564 C C . ARG A 1 72 ? -29.027 2.827 30.715 1.00 81.94 72 ARG A C 1
ATOM 566 O O . ARG A 1 72 ? -29.802 2.794 31.653 1.00 81.94 72 ARG A O 1
ATOM 573 N N . VAL A 1 73 ? -29.158 3.689 29.702 1.00 82.62 73 VAL A N 1
ATOM 574 C CA . VAL A 1 73 ? -30.213 4.720 29.677 1.00 82.62 73 VAL A CA 1
ATOM 575 C C . VAL A 1 73 ? -31.608 4.096 29.806 1.00 82.62 73 VAL A C 1
ATOM 577 O O . VAL A 1 73 ? -32.462 4.629 30.505 1.00 82.62 73 VAL A O 1
ATOM 580 N N . ARG A 1 74 ? -31.857 2.951 29.158 1.00 83.69 74 ARG A N 1
ATOM 581 C CA . ARG A 1 74 ? -33.134 2.236 29.282 1.00 83.69 74 ARG A CA 1
ATOM 582 C C . ARG A 1 74 ? -33.358 1.676 30.690 1.00 83.69 74 ARG A C 1
ATOM 584 O O . ARG A 1 74 ? -34.485 1.734 31.171 1.00 83.69 74 ARG A O 1
ATOM 591 N N . GLU A 1 75 ? -32.325 1.112 31.311 1.00 81.44 75 GLU A N 1
ATOM 592 C CA . GLU A 1 7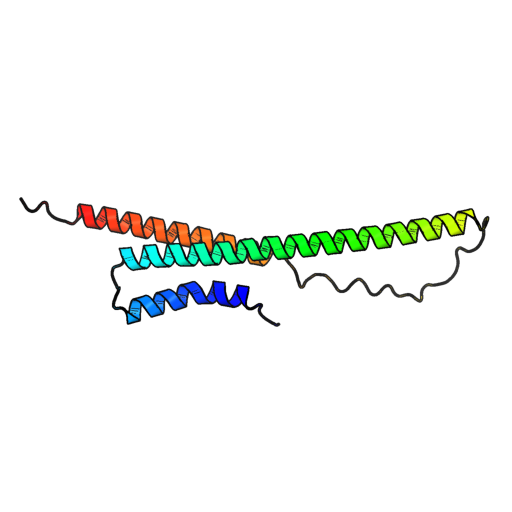5 ? -32.370 0.592 32.684 1.00 81.44 75 GLU A CA 1
ATOM 593 C C . GLU A 1 75 ? -32.606 1.731 33.694 1.00 81.44 75 GLU A C 1
ATOM 595 O O . GLU A 1 75 ? -33.493 1.607 34.537 1.00 81.44 75 GLU A O 1
ATOM 600 N N . ASP A 1 76 ? -31.935 2.875 33.529 1.00 79.00 76 ASP A N 1
ATOM 601 C CA . ASP A 1 76 ? -32.112 4.069 34.366 1.00 79.00 76 ASP A CA 1
ATOM 602 C C . ASP A 1 76 ? -33.532 4.644 34.235 1.00 79.00 76 ASP A C 1
ATOM 604 O O . ASP A 1 76 ? -34.197 4.915 35.235 1.00 79.00 76 ASP A O 1
ATOM 608 N N . VAL A 1 77 ? -34.061 4.769 33.011 1.00 77.56 77 VAL A N 1
ATOM 609 C CA . VAL A 1 77 ? -35.441 5.242 32.784 1.00 77.56 77 VAL A CA 1
ATOM 610 C C . VAL A 1 77 ? -36.470 4.267 33.365 1.00 77.56 77 VAL A C 1
ATOM 612 O O . VAL A 1 77 ? -37.464 4.704 33.942 1.00 77.56 77 VAL A O 1
ATOM 615 N N . ALA A 1 78 ? -36.244 2.954 33.259 1.00 75.81 78 ALA A N 1
ATOM 616 C CA . ALA A 1 78 ? -37.127 1.951 33.853 1.00 75.81 78 ALA A CA 1
ATOM 617 C C . ALA A 1 78 ? -37.096 1.987 35.392 1.00 75.81 78 ALA A C 1
ATOM 619 O O . ALA A 1 78 ? -38.150 1.886 36.020 1.00 75.81 78 ALA A O 1
ATOM 620 N N . ALA A 1 79 ? -35.921 2.188 35.996 1.00 70.94 79 ALA A N 1
ATOM 621 C CA . ALA A 1 79 ? -35.776 2.380 37.439 1.00 70.94 79 ALA A CA 1
ATOM 622 C C . ALA A 1 79 ? -36.476 3.667 37.911 1.00 70.94 79 ALA A C 1
ATOM 624 O O . ALA A 1 79 ? -37.203 3.645 38.901 1.00 70.94 79 ALA A O 1
ATOM 625 N N . THR A 1 80 ? -36.353 4.756 37.146 1.00 61.22 80 THR A N 1
ATOM 626 C CA . THR A 1 80 ? -37.021 6.041 37.433 1.00 61.22 80 THR A CA 1
ATOM 627 C C . THR A 1 80 ? -38.544 5.973 37.232 1.00 61.22 80 THR A C 1
ATOM 629 O O . THR A 1 80 ? -39.294 6.688 37.886 1.00 61.22 80 THR A O 1
ATOM 632 N N . GLY A 1 81 ? -39.037 5.102 36.342 1.00 57.97 81 GLY A N 1
ATOM 633 C CA . GLY A 1 81 ? -40.473 4.854 36.159 1.00 57.97 81 GLY A CA 1
ATOM 634 C C . GLY A 1 81 ? -41.095 3.956 37.237 1.00 57.97 81 GLY A C 1
ATOM 635 O O . GLY A 1 81 ? -42.296 4.044 37.480 1.00 57.97 81 GLY A O 1
ATOM 636 N N . ALA A 1 82 ? -40.293 3.106 37.885 1.00 55.53 82 ALA A N 1
ATOM 637 C CA . ALA A 1 82 ? -40.721 2.248 38.993 1.00 55.53 82 ALA A CA 1
ATOM 638 C C . ALA A 1 82 ? -40.609 2.941 40.365 1.00 55.53 82 ALA A C 1
ATOM 640 O O . ALA A 1 82 ? -41.398 2.651 41.264 1.00 55.53 82 ALA A O 1
ATOM 641 N N . ALA A 1 83 ? -39.665 3.872 40.525 1.00 52.09 83 ALA A N 1
ATOM 642 C CA . ALA A 1 83 ? -39.507 4.697 41.715 1.00 52.09 83 ALA A CA 1
ATOM 643 C C . ALA A 1 83 ? -40.013 6.118 41.430 1.00 52.09 83 ALA A C 1
ATOM 645 O O . ALA A 1 83 ? -39.298 6.959 40.891 1.00 52.09 83 ALA A O 1
ATOM 646 N N . GLY A 1 84 ? -41.270 6.392 41.787 1.00 43.78 84 GLY A N 1
ATOM 647 C CA . GLY A 1 84 ? -41.795 7.754 41.777 1.00 43.78 84 GLY A CA 1
ATOM 648 C C . GLY A 1 84 ? -40.901 8.688 42.599 1.00 43.78 84 GLY A C 1
ATOM 649 O O . GLY A 1 84 ? -40.672 8.432 43.774 1.00 43.78 84 GLY A O 1
ATOM 650 N N . ALA A 1 85 ? -40.419 9.752 41.952 1.00 49.06 85 ALA A N 1
ATOM 651 C CA . ALA A 1 85 ? -39.866 10.974 42.539 1.00 49.06 85 ALA A CA 1
ATOM 652 C C . ALA A 1 85 ? -38.985 10.789 43.794 1.00 49.06 85 ALA A C 1
ATOM 654 O O . ALA A 1 85 ? -39.434 10.985 44.921 1.00 49.06 85 ALA A O 1
ATOM 655 N N . GLY A 1 86 ? -37.695 10.524 43.603 1.00 42.91 86 GLY A N 1
ATOM 656 C CA . GLY A 1 86 ? -36.722 10.652 44.681 1.00 42.91 86 GLY A CA 1
ATOM 657 C C . GLY A 1 86 ? -35.300 10.411 44.201 1.00 42.91 86 GLY A C 1
ATOM 658 O O . GLY A 1 86 ? -35.041 9.404 43.558 1.00 42.91 86 GLY A O 1
ATOM 659 N N . PHE A 1 87 ? -34.400 11.320 44.577 1.00 40.44 87 PHE A N 1
ATOM 660 C CA . PHE A 1 87 ? -32.941 11.214 44.477 1.00 40.44 87 PHE A CA 1
ATOM 661 C C . PHE A 1 87 ? -32.277 11.626 43.150 1.00 40.44 87 PHE A C 1
ATOM 663 O O . PHE A 1 87 ? -31.708 10.834 42.407 1.00 40.44 87 PHE A O 1
ATOM 670 N N . PHE A 1 88 ? -32.259 12.942 42.922 1.00 47.81 88 PHE A N 1
ATOM 671 C CA . PHE A 1 88 ? -31.048 13.609 42.441 1.00 47.81 88 PHE A CA 1
ATOM 672 C C . PHE A 1 88 ? -30.151 13.861 43.662 1.00 47.81 88 PHE A C 1
ATOM 674 O O . PHE A 1 88 ? -30.250 14.930 44.245 1.00 47.81 88 PHE A O 1
ATOM 681 N N . GLU A 1 89 ? -29.318 12.910 44.083 1.00 45.19 89 GLU A N 1
ATOM 682 C CA . GLU A 1 89 ? -28.111 13.252 44.850 1.00 45.19 89 GLU A CA 1
ATOM 683 C C . GLU A 1 89 ? -27.114 12.093 44.920 1.00 45.19 89 GLU A C 1
ATOM 685 O O . GLU A 1 89 ? -27.498 10.939 45.068 1.00 45.19 89 GLU A O 1
ATOM 690 N N . GLU A 1 90 ? -25.840 12.467 44.797 1.00 41.59 90 GLU A N 1
ATOM 691 C CA . GLU A 1 90 ? -24.635 11.702 45.136 1.00 41.59 90 GLU A CA 1
ATOM 692 C C . GLU A 1 90 ? -24.384 10.368 44.413 1.00 41.59 90 GLU A C 1
ATOM 694 O O . GLU A 1 90 ? -24.703 9.290 44.892 1.00 41.59 90 GLU A O 1
ATOM 699 N N . ASP A 1 91 ? -23.658 10.447 43.292 1.00 39.78 91 ASP A N 1
ATOM 700 C CA . ASP A 1 91 ? -22.358 9.765 43.233 1.00 39.78 91 ASP A CA 1
ATOM 701 C C . ASP A 1 91 ? -21.460 10.392 42.158 1.00 39.78 91 ASP A C 1
ATOM 703 O O . ASP A 1 91 ? -21.415 10.014 40.984 1.00 39.78 91 ASP A O 1
ATOM 707 N N . ALA A 1 92 ? -20.721 11.406 42.606 1.00 43.34 92 ALA A N 1
ATOM 708 C CA . ALA A 1 92 ? -19.642 12.070 41.889 1.00 43.34 92 ALA A CA 1
ATOM 709 C C . ALA A 1 92 ? -18.290 11.327 42.017 1.00 43.34 92 ALA A C 1
ATOM 711 O O . ALA A 1 92 ? -17.246 11.917 41.749 1.00 43.34 92 ALA A O 1
ATOM 712 N N . GLU A 1 93 ? -18.271 10.041 42.387 1.00 35.66 93 GLU A N 1
ATOM 713 C CA . GLU A 1 93 ? -17.028 9.272 42.608 1.00 35.66 93 GLU A CA 1
ATOM 714 C C . GLU A 1 93 ? -16.807 8.106 41.639 1.00 35.66 93 GLU A C 1
ATOM 716 O O . GLU A 1 93 ? -15.816 7.382 41.707 1.00 35.66 93 GLU A O 1
ATOM 721 N N . GLY A 1 94 ? -17.651 7.970 40.626 1.00 35.59 94 GLY A N 1
ATOM 722 C CA . GLY A 1 94 ? -17.345 7.148 39.467 1.00 35.59 94 GLY A CA 1
ATOM 723 C C . GLY A 1 94 ? -16.693 7.983 38.384 1.00 35.59 94 GLY A C 1
ATOM 724 O O . GLY A 1 94 ? -17.252 8.007 37.293 1.00 35.59 94 GLY A O 1
ATOM 725 N N . ALA A 1 95 ? -15.584 8.687 38.674 1.00 41.78 95 ALA A N 1
ATOM 726 C CA . ALA A 1 95 ? -14.799 9.448 37.700 1.00 41.78 95 ALA A CA 1
ATOM 727 C C . ALA A 1 95 ? -14.600 8.586 36.452 1.00 41.78 95 ALA A C 1
ATOM 729 O O . ALA A 1 95 ? -13.725 7.714 36.387 1.00 41.78 95 ALA A O 1
ATOM 730 N N . GLN A 1 96 ? -15.518 8.791 35.506 1.00 46.03 96 GLN A N 1
ATOM 731 C CA . GLN A 1 96 ? -15.693 8.031 34.292 1.00 46.03 96 GLN A CA 1
ATOM 732 C C . GLN A 1 96 ? -14.355 8.106 33.615 1.00 46.03 96 GLN A C 1
ATOM 734 O O . GLN A 1 96 ? -13.961 9.153 33.104 1.00 46.03 96 GLN A O 1
ATOM 739 N N . ARG A 1 97 ? -13.613 7.005 33.703 1.00 44.12 97 ARG A N 1
ATOM 740 C CA . ARG A 1 97 ? -12.315 6.864 33.076 1.00 44.12 97 ARG A CA 1
ATOM 741 C C . ARG A 1 97 ? -12.589 7.086 31.601 1.00 44.12 97 ARG A C 1
ATOM 743 O O . ARG A 1 97 ? -13.091 6.175 30.943 1.00 44.12 97 ARG A O 1
ATOM 750 N N . ALA A 1 98 ? -12.371 8.322 31.140 1.00 43.50 98 ALA A N 1
ATOM 751 C CA . ALA A 1 98 ? -12.683 8.749 29.790 1.00 43.50 98 ALA A CA 1
ATOM 752 C C . ALA A 1 98 ? -12.118 7.661 28.882 1.00 43.50 98 ALA A C 1
ATOM 754 O O . ALA A 1 98 ? -10.935 7.322 29.040 1.00 43.50 98 ALA A O 1
ATOM 755 N N . PRO A 1 99 ? -12.966 6.996 28.077 1.00 49.91 99 PRO A N 1
ATOM 756 C CA . PRO A 1 99 ? -12.605 5.739 27.453 1.00 49.91 99 PRO A CA 1
ATOM 757 C C . PRO A 1 99 ? -11.313 5.983 26.696 1.00 49.91 99 PRO A C 1
ATOM 759 O O . PRO A 1 99 ? -11.276 6.841 25.814 1.00 49.91 99 PRO A O 1
ATOM 762 N N . ARG A 1 100 ? -10.256 5.291 27.153 1.00 50.53 100 ARG A N 1
ATOM 763 C CA . ARG A 1 100 ? -8.866 5.403 26.703 1.00 50.53 100 ARG A CA 1
ATOM 764 C C . ARG A 1 100 ? -8.891 5.742 25.223 1.00 50.53 100 ARG A C 1
ATOM 766 O O . ARG A 1 100 ? -9.352 4.930 24.421 1.00 50.53 100 ARG A O 1
ATOM 773 N N . THR A 1 101 ? -8.522 6.981 24.914 1.00 45.53 101 THR A N 1
ATOM 774 C CA . THR A 1 101 ? -8.708 7.575 23.597 1.00 45.53 101 THR A CA 1
ATOM 775 C C . THR A 1 101 ? -8.257 6.586 22.533 1.00 45.53 101 THR A C 1
ATOM 777 O O . THR A 1 101 ? -7.142 6.060 22.557 1.00 45.53 101 THR A O 1
ATOM 780 N N . VAL A 1 102 ? -9.148 6.323 21.580 1.00 47.62 102 VAL A N 1
ATOM 781 C CA . VAL A 1 102 ? -8.972 5.412 20.436 1.00 47.62 102 VAL A CA 1
ATOM 782 C C . VAL A 1 102 ? -7.900 5.932 19.453 1.00 47.62 102 VAL A C 1
ATOM 784 O O . VAL A 1 102 ? -7.800 5.485 18.316 1.00 47.62 102 VAL A O 1
ATOM 787 N N . ALA A 1 103 ? -7.033 6.845 19.908 1.00 46.81 103 ALA A N 1
ATOM 788 C CA . ALA A 1 103 ? -5.903 7.451 19.212 1.00 46.81 103 ALA A CA 1
ATOM 789 C C . ALA A 1 103 ? -4.891 6.431 18.656 1.00 46.81 103 ALA A C 1
ATOM 791 O O . ALA A 1 103 ? -3.962 6.805 17.950 1.00 46.81 103 ALA A O 1
ATOM 792 N N . ARG A 1 104 ? -5.049 5.136 18.957 1.00 52.31 104 ARG A N 1
ATOM 793 C CA . ARG A 1 104 ? -4.187 4.068 18.436 1.00 52.31 104 ARG A CA 1
ATOM 794 C C . ARG A 1 104 ? -4.659 3.453 17.123 1.00 52.31 104 ARG A C 1
ATOM 796 O O . ARG A 1 104 ? -3.893 2.700 16.529 1.00 52.31 104 ARG A O 1
ATOM 803 N N . VAL A 1 105 ? -5.871 3.757 16.660 1.00 56.41 105 VAL A N 1
ATOM 804 C CA . VAL A 1 105 ? -6.425 3.161 15.439 1.00 56.41 105 VAL A CA 1
ATOM 805 C C . VAL A 1 105 ? -7.001 4.260 14.555 1.00 56.41 105 VAL A C 1
ATOM 807 O O . VAL A 1 105 ? -8.206 4.368 14.376 1.00 56.41 105 VAL A O 1
ATOM 810 N N . ALA A 1 106 ? -6.136 5.126 14.026 1.00 63.34 106 ALA A N 1
ATOM 811 C CA . ALA A 1 106 ? -6.528 6.052 12.971 1.00 63.34 106 ALA A CA 1
ATOM 812 C C . ALA A 1 106 ? -6.442 5.316 11.617 1.00 63.34 106 ALA A C 1
ATOM 814 O O . ALA A 1 106 ? -5.334 5.137 11.104 1.00 63.34 106 ALA A O 1
ATOM 815 N N . PRO A 1 107 ? -7.567 4.887 11.005 1.00 70.69 107 PRO A N 1
ATOM 816 C CA . PRO A 1 107 ? -7.558 4.232 9.689 1.00 70.69 107 PRO A CA 1
ATOM 817 C C . PRO A 1 107 ? -7.092 5.173 8.566 1.00 70.69 107 PRO A C 1
ATOM 819 O O . PRO A 1 107 ? -6.764 4.723 7.468 1.00 70.69 107 PRO A O 1
ATOM 822 N N . VAL A 1 108 ? -7.036 6.474 8.861 1.00 80.12 108 VAL A N 1
ATOM 823 C CA . VAL A 1 108 ? -6.629 7.547 7.953 1.00 80.12 108 VAL A CA 1
ATOM 824 C C . VAL A 1 108 ? -5.165 7.417 7.547 1.00 80.12 108 VAL A C 1
ATOM 826 O O . VAL A 1 108 ? -4.846 7.594 6.379 1.00 80.12 108 VAL A O 1
ATOM 829 N N . LEU A 1 109 ? -4.270 7.062 8.476 1.00 82.06 109 LEU A N 1
ATOM 830 C CA . LEU A 1 109 ? -2.835 7.033 8.188 1.00 82.06 109 LEU A CA 1
ATOM 831 C C . LEU A 1 109 ? -2.465 5.909 7.196 1.00 82.06 109 LEU A C 1
ATOM 833 O O . LEU A 1 109 ? -1.796 6.200 6.207 1.00 82.06 109 LEU A O 1
ATOM 837 N N . PRO A 1 110 ? -2.965 4.662 7.347 1.00 83.75 110 PRO A N 1
ATOM 838 C CA . PRO A 1 110 ? -2.804 3.638 6.314 1.00 83.75 110 PRO A CA 1
ATOM 839 C C . PRO A 1 110 ? -3.490 3.988 4.987 1.00 83.75 110 PRO A C 1
ATOM 841 O O . PRO A 1 110 ? -2.955 3.650 3.939 1.00 83.75 110 PRO A O 1
ATOM 844 N N . ALA A 1 111 ? -4.637 4.683 5.003 1.00 86.81 111 ALA A N 1
ATOM 845 C CA . ALA A 1 111 ? -5.292 5.134 3.769 1.00 86.81 111 ALA A CA 1
ATOM 846 C C . ALA A 1 111 ? -4.452 6.177 3.018 1.00 86.81 111 ALA A C 1
ATOM 848 O O . ALA A 1 111 ? -4.317 6.099 1.800 1.00 86.81 111 ALA A O 1
ATOM 849 N N . PHE A 1 112 ? -3.866 7.130 3.744 1.00 88.38 112 PHE A N 1
ATOM 850 C CA . PHE A 1 112 ? -2.978 8.139 3.177 1.00 88.38 112 PHE A CA 1
ATOM 851 C C . PHE A 1 112 ? -1.731 7.494 2.565 1.00 88.38 112 PHE A C 1
ATOM 853 O O . PHE A 1 112 ? -1.417 7.752 1.408 1.00 88.38 112 PHE A O 1
ATOM 860 N N . ILE A 1 113 ? -1.082 6.580 3.295 1.00 87.69 113 ILE A N 1
ATOM 861 C CA . ILE A 1 113 ? 0.082 5.833 2.793 1.00 87.69 113 ILE A CA 1
ATOM 862 C C . ILE A 1 113 ? -0.288 4.996 1.560 1.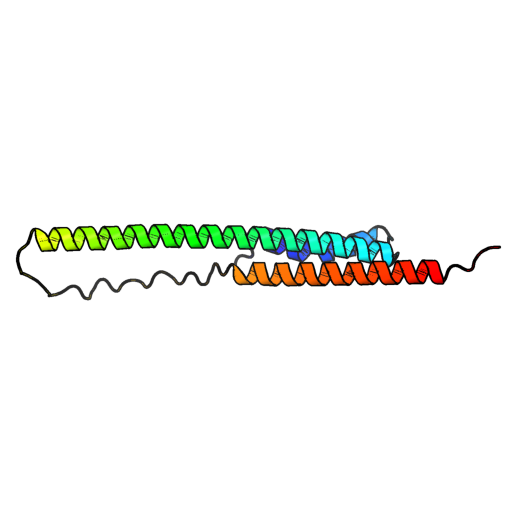00 87.69 113 ILE A C 1
ATOM 864 O O . ILE A 1 113 ? 0.465 4.979 0.591 1.00 87.69 113 ILE A O 1
ATOM 868 N N . ALA A 1 114 ? -1.455 4.342 1.559 1.00 90.38 114 ALA A N 1
ATOM 869 C CA . ALA A 1 114 ? -1.945 3.620 0.387 1.00 90.38 114 ALA A CA 1
ATOM 870 C C . ALA A 1 114 ? -2.091 4.544 -0.830 1.00 90.38 114 ALA A C 1
ATOM 872 O O . ALA A 1 114 ? -1.661 4.190 -1.923 1.00 90.38 114 ALA A O 1
ATOM 873 N N . CYS A 1 115 ? -2.644 5.744 -0.632 1.00 91.81 115 CYS A N 1
ATOM 874 C CA . CYS A 1 115 ? -2.764 6.752 -1.683 1.00 91.81 115 CYS A CA 1
ATOM 875 C C . CYS A 1 115 ? -1.389 7.173 -2.222 1.00 91.81 115 CYS A C 1
ATOM 877 O O . CYS A 1 115 ? -1.186 7.173 -3.433 1.00 91.81 115 CYS A O 1
ATOM 879 N N . CYS A 1 116 ? -0.420 7.445 -1.340 1.00 92.31 116 CYS A N 1
ATOM 880 C CA . CYS A 1 116 ? 0.954 7.745 -1.746 1.00 92.31 116 CYS A CA 1
ATOM 881 C C . CYS A 1 116 ? 1.562 6.614 -2.586 1.00 92.31 116 CYS A C 1
ATOM 883 O O . CYS A 1 116 ? 2.168 6.886 -3.618 1.00 92.31 116 CYS A O 1
ATOM 885 N N . PHE A 1 117 ? 1.365 5.354 -2.191 1.00 90.94 117 PHE A N 1
ATOM 886 C CA . PHE A 1 117 ? 1.855 4.211 -2.960 1.00 90.94 117 PHE A CA 1
ATOM 887 C C . PHE A 1 117 ? 1.195 4.082 -4.333 1.00 90.94 117 PHE A C 1
ATOM 889 O O . PHE A 1 117 ? 1.893 3.813 -5.307 1.00 90.94 117 PHE A O 1
ATOM 896 N N . PHE A 1 118 ? -0.112 4.327 -4.448 1.00 91.50 118 PHE A N 1
ATOM 897 C CA . PHE A 1 118 ? -0.768 4.339 -5.755 1.00 91.50 118 PHE A CA 1
ATOM 898 C C . PHE A 1 118 ? -0.254 5.473 -6.644 1.00 91.50 118 PHE A C 1
ATOM 900 O O . PHE A 1 118 ? 0.030 5.236 -7.813 1.00 91.50 118 PHE A O 1
ATOM 907 N N . LEU A 1 119 ? -0.072 6.679 -6.100 1.00 93.31 119 LEU A N 1
ATOM 908 C CA . LEU A 1 119 ? 0.480 7.809 -6.855 1.00 93.31 119 LEU A CA 1
ATOM 909 C C . LEU A 1 119 ? 1.902 7.530 -7.352 1.00 93.31 119 LEU A C 1
ATOM 911 O O . LEU A 1 119 ? 2.203 7.796 -8.513 1.00 93.31 119 LEU A O 1
ATOM 915 N N . LEU A 1 120 ? 2.756 6.956 -6.501 1.00 90.62 120 LEU A N 1
ATOM 916 C CA . LEU A 1 120 ? 4.108 6.558 -6.893 1.00 90.62 120 LEU A CA 1
ATOM 917 C C . LEU A 1 120 ? 4.084 5.431 -7.933 1.00 90.62 120 LEU A C 1
ATOM 919 O O . LEU A 1 120 ? 4.836 5.485 -8.896 1.00 90.62 120 LEU A O 1
ATOM 923 N N . SER A 1 121 ? 3.175 4.462 -7.800 1.00 92.62 121 SER A N 1
ATOM 924 C CA . SER A 1 121 ? 2.984 3.403 -8.798 1.00 92.62 121 SER A CA 1
ATOM 925 C C . SER A 1 121 ? 2.600 3.972 -10.169 1.00 92.62 121 SER A C 1
ATOM 927 O O . SER A 1 121 ? 3.202 3.605 -11.178 1.00 92.62 121 SER A O 1
ATOM 929 N N . PHE A 1 122 ? 1.660 4.924 -10.214 1.00 92.06 122 PHE A N 1
ATOM 930 C CA . PHE A 1 122 ? 1.308 5.628 -11.450 1.00 92.06 122 PHE A CA 1
ATOM 931 C C . PHE A 1 122 ? 2.485 6.414 -12.021 1.00 92.06 122 PHE A C 1
ATOM 933 O O . PHE A 1 122 ? 2.695 6.395 -13.232 1.00 92.06 122 PHE A O 1
ATOM 940 N N . TYR A 1 123 ? 3.261 7.081 -11.168 1.00 91.75 123 TYR A N 1
ATOM 941 C CA . TYR A 1 123 ? 4.459 7.796 -11.589 1.00 91.75 123 TYR A CA 1
ATOM 942 C C . TYR A 1 123 ? 5.491 6.853 -12.226 1.00 91.75 123 TYR A C 1
ATOM 944 O O . TYR A 1 123 ? 5.892 7.096 -13.364 1.00 91.75 123 TYR A O 1
ATOM 952 N N . SER A 1 124 ? 5.854 5.746 -11.568 1.00 89.69 124 SER A N 1
ATOM 953 C CA . SER A 1 124 ? 6.800 4.760 -12.116 1.00 89.69 124 SER A CA 1
ATOM 954 C C . SER A 1 124 ? 6.290 4.149 -13.427 1.00 89.69 124 SER A C 1
ATOM 956 O O . SER A 1 124 ? 7.064 3.931 -14.357 1.00 89.69 124 SER A O 1
ATOM 958 N N . LEU A 1 125 ? 4.976 3.951 -13.565 1.00 91.12 125 LEU A N 1
ATOM 959 C CA . LEU A 1 125 ? 4.384 3.463 -14.812 1.00 91.12 125 LEU A CA 1
ATOM 960 C C . LEU A 1 125 ? 4.464 4.502 -15.942 1.00 91.12 125 LEU A C 1
ATOM 962 O O . LEU A 1 125 ? 4.775 4.144 -17.076 1.00 91.12 125 LEU A O 1
ATOM 966 N N . MET A 1 126 ? 4.245 5.786 -15.647 1.00 90.88 126 MET A N 1
ATOM 967 C CA . MET A 1 126 ? 4.452 6.863 -16.624 1.00 90.88 126 MET A CA 1
ATOM 968 C C . MET A 1 126 ? 5.918 6.962 -17.054 1.00 90.88 126 MET A C 1
ATOM 970 O O . MET A 1 126 ? 6.185 7.141 -18.241 1.00 90.88 126 MET A O 1
ATOM 974 N N . VAL A 1 127 ? 6.864 6.796 -16.123 1.00 89.56 127 VAL A N 1
ATOM 975 C CA . VAL A 1 127 ? 8.300 6.736 -16.441 1.00 89.56 127 VAL A CA 1
ATOM 976 C C . VAL A 1 127 ? 8.592 5.557 -17.366 1.00 89.56 127 VAL A C 1
ATOM 978 O O . VAL A 1 127 ? 9.200 5.763 -18.412 1.00 89.56 127 VAL A O 1
ATOM 981 N N . ALA A 1 128 ? 8.081 4.361 -17.062 1.00 89.31 128 ALA A N 1
ATOM 982 C CA . ALA A 1 128 ? 8.246 3.189 -17.921 1.00 89.31 128 ALA A CA 1
ATOM 983 C C . ALA A 1 128 ? 7.710 3.432 -19.343 1.00 89.31 128 ALA A C 1
ATOM 985 O O . ALA A 1 128 ? 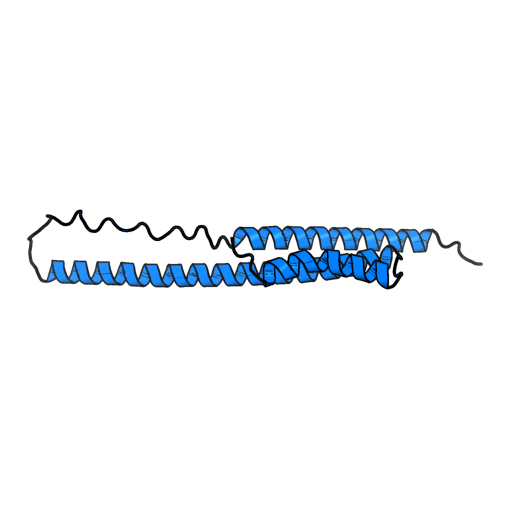8.381 3.109 -20.319 1.00 89.31 128 ALA A O 1
ATOM 986 N N . VAL A 1 129 ? 6.523 4.036 -19.471 1.00 90.38 129 VAL A N 1
ATOM 987 C CA . VAL A 1 129 ? 5.919 4.372 -20.773 1.00 90.38 129 VAL A CA 1
ATOM 988 C C . VAL A 1 129 ? 6.749 5.411 -21.528 1.00 90.38 129 VAL A C 1
ATOM 990 O O . VAL A 1 129 ? 6.964 5.280 -22.730 1.00 90.38 129 VAL A O 1
ATOM 993 N N . LEU A 1 130 ? 7.247 6.444 -20.850 1.00 89.62 130 LEU A N 1
ATOM 994 C CA . LEU A 1 130 ? 8.120 7.432 -21.483 1.00 89.62 130 LEU A CA 1
ATOM 995 C C . LEU A 1 130 ? 9.433 6.795 -21.948 1.00 89.62 130 LEU A C 1
ATOM 997 O O . LEU A 1 130 ? 9.881 7.077 -23.058 1.00 89.62 130 LEU A O 1
ATOM 1001 N N . SER A 1 131 ? 10.014 5.903 -21.143 1.00 87.25 131 SER A N 1
ATOM 1002 C CA . SER A 1 131 ? 11.224 5.159 -21.491 1.00 87.25 131 SER A CA 1
ATOM 1003 C C . SER A 1 131 ? 11.009 4.232 -22.685 1.00 87.25 131 SER A C 1
ATOM 1005 O O . SER A 1 131 ? 11.852 4.220 -23.576 1.00 87.25 131 SER A O 1
ATOM 1007 N N . THR A 1 132 ? 9.888 3.509 -22.767 1.00 87.44 132 THR A N 1
ATOM 1008 C CA . THR A 1 132 ? 9.594 2.640 -23.922 1.00 87.44 132 THR A CA 1
ATOM 1009 C C . THR A 1 132 ? 9.369 3.445 -25.198 1.00 87.44 132 THR A C 1
ATOM 1011 O O . THR A 1 132 ? 9.921 3.101 -26.242 1.00 87.44 132 THR A O 1
ATOM 1014 N N . VAL A 1 133 ? 8.618 4.551 -25.123 1.00 87.88 133 VAL A N 1
ATOM 1015 C CA . VAL A 1 133 ? 8.396 5.455 -26.264 1.00 87.88 133 VAL A CA 1
ATOM 1016 C C . VAL A 1 133 ? 9.710 6.069 -26.735 1.00 87.88 133 VAL A C 1
ATOM 1018 O O . VAL A 1 133 ? 9.957 6.146 -27.940 1.00 87.88 133 VAL A O 1
ATOM 1021 N N . TRP A 1 134 ? 10.560 6.497 -25.800 1.00 87.38 134 TRP A N 1
ATOM 1022 C CA . TRP A 1 134 ? 11.884 7.014 -26.123 1.00 87.38 134 TRP A CA 1
ATOM 1023 C C . TRP A 1 134 ? 12.756 5.943 -26.777 1.00 87.38 134 TRP A C 1
ATOM 1025 O O . TRP A 1 134 ? 13.374 6.213 -27.803 1.00 87.38 134 TRP A O 1
ATOM 1035 N N . HIS A 1 135 ? 12.755 4.724 -26.235 1.00 84.06 135 HIS A N 1
ATOM 1036 C CA . HIS A 1 135 ? 13.542 3.617 -26.767 1.00 84.06 135 HIS A CA 1
ATOM 1037 C C . HIS A 1 135 ? 13.142 3.291 -28.212 1.00 84.06 135 HIS A C 1
ATOM 1039 O O . HIS A 1 135 ? 13.992 3.334 -29.101 1.00 84.06 135 HIS A O 1
ATOM 1045 N N . ALA A 1 136 ? 11.841 3.136 -28.474 1.00 84.19 136 ALA A N 1
ATOM 1046 C CA . ALA A 1 136 ? 11.298 2.895 -29.813 1.00 84.19 136 ALA A CA 1
ATOM 1047 C C . ALA A 1 136 ? 11.568 4.043 -30.806 1.00 84.19 136 ALA A C 1
ATOM 1049 O O . ALA A 1 136 ? 11.658 3.820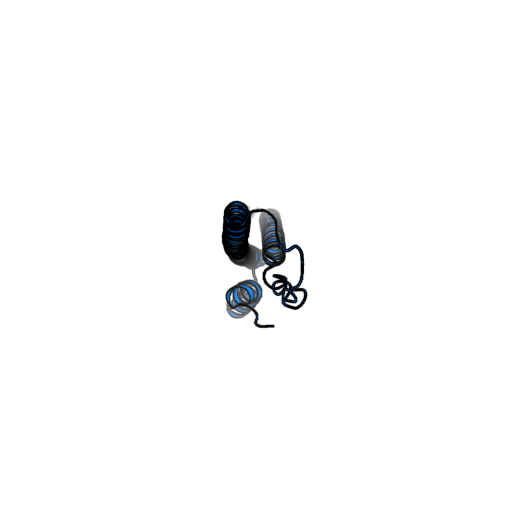 -32.009 1.00 84.19 136 ALA A O 1
ATOM 1050 N N . ARG A 1 137 ? 11.685 5.288 -30.323 1.00 83.25 137 ARG A N 1
ATOM 1051 C CA . ARG A 1 137 ? 12.080 6.453 -31.138 1.00 83.25 137 ARG A CA 1
ATOM 1052 C C . ARG A 1 137 ? 13.577 6.493 -31.433 1.00 83.25 137 ARG A C 1
ATOM 1054 O O . ARG A 1 137 ? 13.970 7.077 -32.437 1.00 83.25 137 ARG A O 1
ATOM 1061 N N . SER A 1 138 ? 14.389 5.970 -30.520 1.00 78.69 138 SER A N 1
ATOM 1062 C CA . SER A 1 138 ? 15.850 6.016 -30.593 1.00 78.69 138 SER A CA 1
ATOM 1063 C C . SER A 1 138 ? 16.460 4.862 -31.381 1.00 78.69 138 SER A C 1
ATOM 1065 O O . SER A 1 138 ? 17.605 4.985 -31.810 1.00 78.69 138 SER A O 1
ATOM 1067 N N . GLU A 1 139 ? 15.717 3.773 -31.596 1.00 68.88 139 GLU A N 1
ATOM 1068 C CA . GLU A 1 139 ? 16.119 2.731 -32.536 1.00 68.88 139 GLU A CA 1
ATOM 1069 C C . GLU A 1 139 ? 16.121 3.319 -33.957 1.00 68.88 139 GLU A C 1
ATOM 1071 O O . GLU A 1 139 ? 15.064 3.708 -34.466 1.00 68.88 139 GLU A O 1
ATOM 1076 N N . PRO A 1 140 ? 17.288 3.439 -34.620 1.00 56.50 140 PRO A N 1
ATOM 1077 C CA . PRO A 1 140 ? 17.299 3.786 -36.028 1.00 56.50 140 PRO A CA 1
ATOM 1078 C C . PRO A 1 140 ? 16.580 2.667 -36.776 1.00 56.50 140 PRO A C 1
ATOM 1080 O O . PRO A 1 140 ? 16.825 1.490 -36.514 1.00 56.50 140 PRO A O 1
ATOM 1083 N N . ALA A 1 141 ? 15.701 3.026 -37.713 1.00 57.03 141 ALA A N 1
ATOM 1084 C CA . ALA A 1 141 ? 15.190 2.080 -38.690 1.00 57.03 141 ALA A CA 1
ATOM 1085 C C . ALA A 1 141 ? 16.400 1.442 -39.386 1.00 57.03 141 ALA A C 1
ATOM 1087 O O . ALA A 1 141 ? 17.042 2.076 -40.223 1.00 57.03 141 ALA A O 1
ATOM 1088 N N . VAL A 1 142 ? 16.756 0.226 -38.974 1.00 51.88 142 VAL A N 1
ATOM 1089 C CA . VAL A 1 142 ? 17.738 -0.603 -39.665 1.00 51.88 142 VAL A CA 1
ATOM 1090 C C . VAL A 1 142 ? 17.050 -1.045 -40.954 1.00 51.88 142 VAL A C 1
ATOM 1092 O O . VAL A 1 142 ? 16.327 -2.040 -40.980 1.00 51.88 142 VAL A O 1
ATOM 1095 N N . LEU A 1 143 ? 17.188 -0.201 -41.975 1.00 46.84 143 LEU A N 1
ATOM 1096 C CA . LEU A 1 143 ? 16.906 -0.465 -43.383 1.00 46.84 143 LEU A CA 1
ATOM 1097 C C . LEU A 1 143 ? 18.227 -0.776 -44.085 1.00 46.84 143 LEU A C 1
ATOM 1099 O O . LEU A 1 143 ? 19.197 -0.017 -43.856 1.00 46.84 143 LEU A O 1
#

Secondary structure (DSSP, 8-state):
----HHHHHHHHHHHHHHHHHHHTT---HHHHHHHHHHHHHHHHHHHHHHHHHHHHHHHHHHHHHHHHHHHHHHHHHHHHHHS-S------TT---------TT--THHHHHHHHHHHHHHHHHHHHHHHHHHHHHHHS----

Organism: Leptomonas seymouri (NCBI:txid5684)